Protein AF-A0A1H9VPI5-F1 (afdb_monomer_lite)

Foldseek 3Di:
DVVVVVVVVVVVVVLVVVLLVLLVCLLVVNDALLPPPPVSSVVSLVNNCVVPVDPVVSCVSNDNDDD

Secondary structure (DSSP, 8-state):
-HHHHHHHHHHHHHHHHHHHHHHHHHHTTSS-GGGS-HHHHHHHHHHHHHHH--HHHHHHHT-----

Organism: NCBI:txid315405

Sequence (67 aa):
MKLLHKIKDEIERGTDMMIKLYAINIISGNYQYAKVPKCLKSKVKAQIALMVEDDELLAELTKETAE

Structure (mmCIF, N/CA/C/O backbone):
data_AF-A0A1H9VPI5-F1
#
_entry.id   AF-A0A1H9VPI5-F1
#
loop_
_atom_site.group_PDB
_atom_site.id
_atom_site.type_symbol
_atom_site.label_atom_id
_atom_site.label_alt_id
_atom_site.label_comp_id
_atom_site.label_asym_id
_atom_site.label_entity_id
_atom_site.label_seq_id
_atom_site.pdbx_PDB_ins_code
_atom_site.Cartn_x
_atom_site.Cartn_y
_atom_site.Cartn_z
_atom_site.occupancy
_atom_si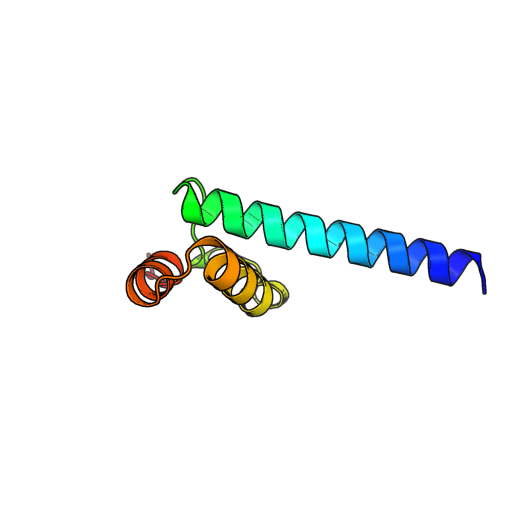te.B_iso_or_equiv
_atom_site.auth_seq_id
_atom_site.auth_comp_id
_atom_site.auth_asym_id
_atom_site.auth_atom_id
_atom_site.pdbx_PDB_model_num
ATOM 1 N N . MET A 1 1 ? 19.892 4.222 -25.689 1.00 73.31 1 MET A N 1
ATOM 2 C CA . MET A 1 1 ? 18.528 4.442 -25.144 1.00 73.31 1 MET A CA 1
ATOM 3 C C . MET A 1 1 ? 17.776 3.160 -24.778 1.00 73.31 1 MET A C 1
ATOM 5 O O . MET A 1 1 ? 17.177 3.148 -23.714 1.00 73.31 1 MET A O 1
ATOM 9 N N . LYS A 1 2 ? 17.801 2.082 -25.581 1.00 88.56 2 LYS A N 1
ATOM 10 C CA . LYS A 1 2 ? 17.038 0.840 -25.306 1.00 88.56 2 LYS A CA 1
ATOM 11 C C . LYS A 1 2 ? 17.336 0.192 -23.940 1.00 88.56 2 LYS A C 1
ATOM 13 O O . LYS A 1 2 ? 16.418 -0.242 -23.259 1.00 88.56 2 LYS A O 1
ATOM 18 N N . LEU A 1 3 ? 18.603 0.190 -23.517 1.00 91.06 3 LEU A N 1
ATOM 19 C CA . LEU A 1 3 ? 19.012 -0.349 -22.214 1.00 91.06 3 LEU A CA 1
ATOM 20 C C . LEU A 1 3 ? 18.438 0.451 -21.030 1.00 91.06 3 LEU A C 1
ATOM 22 O O . LEU A 1 3 ? 17.965 -0.144 -20.074 1.00 91.06 3 LEU A O 1
ATOM 26 N N . LEU A 1 4 ? 18.428 1.786 -21.119 1.00 92.25 4 LEU A N 1
ATOM 27 C CA . LEU A 1 4 ? 17.885 2.654 -20.065 1.00 92.25 4 LEU A CA 1
ATOM 28 C C . LEU A 1 4 ? 16.380 2.443 -19.869 1.00 92.25 4 LEU A C 1
ATOM 30 O O . LEU A 1 4 ? 15.921 2.407 -18.734 1.00 92.25 4 LEU A O 1
ATOM 34 N N . HIS A 1 5 ? 15.630 2.257 -20.961 1.00 94.62 5 HIS A N 1
ATOM 35 C CA . HIS A 1 5 ? 14.201 1.942 -20.887 1.00 94.62 5 HIS A CA 1
ATOM 36 C C . HIS A 1 5 ? 13.976 0.591 -20.210 1.00 94.62 5 HIS A C 1
ATOM 38 O O . HIS A 1 5 ? 13.213 0.515 -19.261 1.00 94.62 5 HIS A O 1
ATOM 44 N N . LYS A 1 6 ? 14.730 -0.442 -20.604 1.00 95.25 6 LYS A N 1
ATOM 45 C CA . LYS A 1 6 ? 14.628 -1.764 -19.976 1.00 95.25 6 LYS A C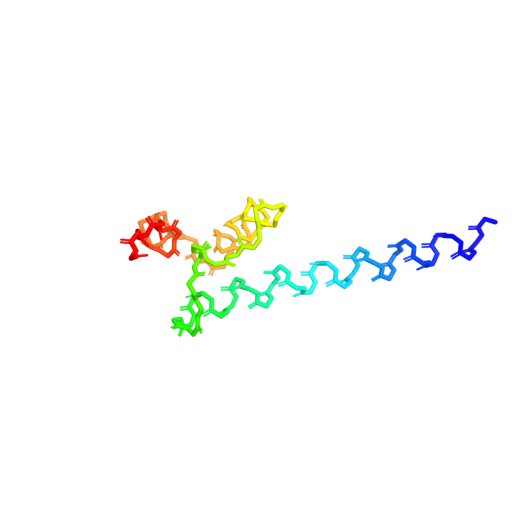A 1
ATOM 46 C C . LYS A 1 6 ? 14.887 -1.716 -18.463 1.00 95.25 6 LYS A C 1
ATOM 48 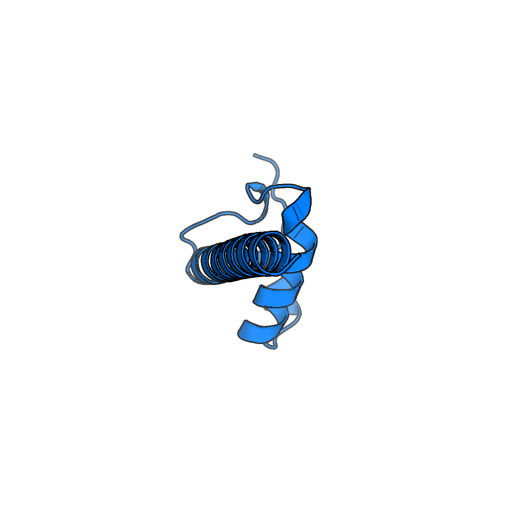O O . LYS A 1 6 ? 14.132 -2.303 -17.699 1.00 95.25 6 LYS A O 1
ATOM 53 N N . ILE A 1 7 ? 15.929 -0.999 -18.036 1.00 96.00 7 ILE A N 1
ATOM 54 C CA . ILE A 1 7 ? 16.255 -0.835 -16.610 1.00 96.00 7 ILE A CA 1
ATOM 55 C C . ILE A 1 7 ? 15.127 -0.099 -15.879 1.00 96.00 7 ILE A C 1
ATOM 57 O O . ILE A 1 7 ? 14.730 -0.506 -14.791 1.00 96.00 7 ILE A O 1
ATOM 61 N N . LYS A 1 8 ? 14.590 0.969 -16.480 1.00 95.69 8 LYS A N 1
ATOM 62 C CA . LYS A 1 8 ? 13.450 1.702 -15.926 1.00 95.69 8 LYS A CA 1
ATOM 63 C C . LYS A 1 8 ? 12.236 0.784 -15.746 1.00 95.69 8 LYS A C 1
ATOM 65 O O . LYS A 1 8 ? 11.679 0.749 -14.654 1.00 95.69 8 LYS A O 1
ATOM 70 N N . ASP A 1 9 ? 11.883 0.010 -16.769 1.00 96.44 9 ASP A N 1
ATOM 71 C CA . ASP A 1 9 ? 10.734 -0.899 -16.740 1.00 96.44 9 ASP A CA 1
ATOM 72 C C . ASP A 1 9 ? 10.892 -1.978 -15.653 1.00 96.44 9 ASP A C 1
ATOM 74 O O . ASP A 1 9 ? 9.936 -2.322 -14.958 1.00 96.44 9 ASP A O 1
ATOM 78 N N . GLU A 1 10 ? 12.105 -2.506 -15.465 1.00 96.38 10 GLU A N 1
ATOM 79 C CA . GLU A 1 10 ? 12.407 -3.474 -14.403 1.00 96.38 10 GLU A CA 1
ATOM 80 C C . GLU A 1 10 ? 12.257 -2.858 -13.003 1.00 96.38 10 GLU A C 1
ATOM 82 O O . GLU A 1 10 ? 11.651 -3.476 -12.123 1.00 96.38 10 GLU A O 1
ATOM 87 N N . ILE A 1 11 ? 12.737 -1.625 -12.802 1.00 95.88 11 ILE A N 1
ATOM 88 C CA . ILE A 1 11 ? 12.588 -0.892 -11.533 1.00 95.88 11 ILE A CA 1
ATOM 89 C C . ILE A 1 11 ? 11.113 -0.598 -11.241 1.00 95.88 11 ILE A C 1
ATOM 91 O O . ILE A 1 11 ? 10.653 -0.799 -10.112 1.00 95.88 11 ILE A O 1
ATOM 95 N N . GLU A 1 12 ? 10.358 -0.140 -12.241 1.00 95.75 12 GLU A N 1
ATOM 96 C CA . GLU A 1 12 ? 8.928 0.150 -12.100 1.00 95.75 12 GLU A CA 1
ATOM 97 C C . GLU A 1 12 ? 8.142 -1.116 -11.752 1.00 95.75 12 GLU A C 1
ATOM 99 O O . GLU A 1 12 ? 7.361 -1.106 -10.798 1.00 95.75 12 GLU A O 1
ATOM 104 N N . ARG A 1 13 ? 8.422 -2.236 -12.430 1.00 96.06 13 ARG A N 1
ATOM 105 C CA . ARG A 1 13 ? 7.816 -3.538 -12.116 1.00 96.06 13 ARG A CA 1
ATOM 106 C C . ARG A 1 13 ? 8.164 -4.036 -10.717 1.00 96.06 13 ARG A C 1
ATOM 108 O O . ARG A 1 13 ? 7.285 -4.542 -10.022 1.00 96.06 13 ARG A O 1
ATOM 115 N N . GLY A 1 14 ? 9.424 -3.915 -10.301 1.00 96.50 14 GLY A N 1
ATOM 116 C CA . GLY A 1 14 ? 9.846 -4.307 -8.954 1.00 96.50 14 GLY A CA 1
ATOM 117 C C . GLY A 1 14 ? 9.151 -3.470 -7.880 1.00 96.50 14 GLY A C 1
ATOM 118 O O . GLY A 1 14 ? 8.662 -4.004 -6.886 1.00 96.50 14 GLY A O 1
ATOM 119 N N . THR A 1 15 ? 9.029 -2.165 -8.121 1.00 95.69 15 THR A N 1
ATOM 120 C CA . THR A 1 15 ? 8.331 -1.242 -7.217 1.00 95.69 15 THR A CA 1
ATOM 121 C C . THR A 1 15 ? 6.840 -1.569 -7.121 1.00 95.69 15 THR A C 1
ATOM 123 O O . THR A 1 15 ? 6.295 -1.615 -6.018 1.00 95.69 15 THR A O 1
ATOM 126 N N . ASP A 1 16 ? 6.185 -1.839 -8.252 1.00 96.50 16 ASP A N 1
ATOM 127 C CA . ASP A 1 16 ? 4.775 -2.244 -8.309 1.00 96.50 16 ASP A CA 1
ATOM 128 C C . ASP A 1 16 ? 4.522 -3.557 -7.547 1.00 96.50 16 ASP A C 1
ATOM 130 O O . ASP A 1 16 ? 3.595 -3.651 -6.739 1.00 96.50 16 ASP A O 1
ATOM 134 N N . MET A 1 17 ? 5.403 -4.547 -7.719 1.00 97.69 17 MET A N 1
ATOM 135 C CA . MET A 1 17 ? 5.323 -5.815 -6.993 1.00 97.69 17 MET A CA 1
ATOM 136 C C . MET A 1 17 ? 5.451 -5.616 -5.479 1.00 97.69 17 MET A C 1
ATOM 138 O O . MET A 1 17 ? 4.670 -6.186 -4.717 1.00 97.69 17 MET A O 1
ATOM 142 N N . MET A 1 18 ? 6.382 -4.769 -5.035 1.00 96.81 18 MET A N 1
ATOM 143 C CA . MET A 1 18 ? 6.547 -4.456 -3.612 1.00 96.81 18 MET A CA 1
ATOM 144 C C . MET A 1 18 ? 5.304 -3.793 -3.014 1.00 96.81 18 MET A C 1
ATOM 146 O O . MET A 1 18 ? 4.897 -4.148 -1.909 1.00 96.81 18 MET A O 1
ATOM 150 N N . ILE A 1 19 ? 4.669 -2.867 -3.738 1.00 97.81 19 ILE A N 1
ATOM 151 C CA . ILE A 1 19 ? 3.430 -2.209 -3.295 1.00 97.81 19 ILE A CA 1
ATOM 152 C C . ILE A 1 19 ? 2.315 -3.242 -3.083 1.00 97.81 19 ILE A C 1
ATOM 154 O O . ILE A 1 19 ? 1.653 -3.226 -2.043 1.00 97.81 19 ILE A O 1
ATOM 158 N N . LYS A 1 20 ? 2.145 -4.173 -4.029 1.00 97.25 20 LYS A N 1
ATOM 159 C CA . LYS A 1 20 ? 1.147 -5.253 -3.942 1.00 97.25 20 LYS A CA 1
ATOM 160 C C . LYS A 1 20 ? 1.429 -6.211 -2.787 1.00 97.25 20 LYS A C 1
ATOM 162 O O . LYS A 1 20 ? 0.504 -6.570 -2.064 1.00 97.25 20 LYS A O 1
ATOM 167 N N . LEU A 1 21 ? 2.693 -6.578 -2.565 1.00 97.81 21 LEU A N 1
ATOM 168 C CA . LEU A 1 21 ? 3.087 -7.422 -1.433 1.00 97.81 21 LEU A CA 1
ATOM 169 C C . LEU A 1 21 ? 2.801 -6.746 -0.089 1.00 97.81 21 LEU A C 1
ATOM 171 O O . LEU A 1 21 ? 2.301 -7.407 0.819 1.00 97.81 21 LEU A O 1
ATO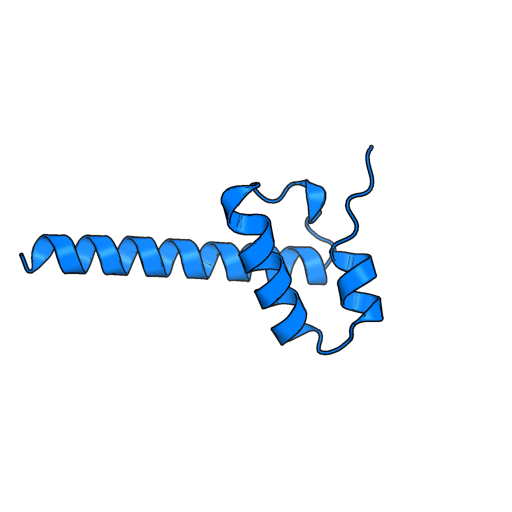M 175 N N . TYR A 1 22 ? 3.069 -5.444 0.047 1.00 97.81 22 TYR A N 1
ATOM 176 C CA . TYR A 1 22 ? 2.686 -4.706 1.253 1.00 97.81 22 TYR A CA 1
ATOM 177 C C . TYR A 1 22 ? 1.173 -4.724 1.467 1.00 97.81 22 TYR A C 1
ATOM 179 O O . TYR A 1 22 ? 0.731 -5.057 2.562 1.00 97.81 22 TYR A O 1
ATOM 187 N N . ALA A 1 23 ? 0.389 -4.417 0.430 1.00 97.25 23 ALA A N 1
ATOM 188 C CA . ALA A 1 23 ? -1.069 -4.402 0.520 1.00 97.25 23 ALA A CA 1
ATOM 189 C C . ALA A 1 23 ? -1.632 -5.762 0.972 1.00 97.25 23 ALA A C 1
ATOM 191 O O . ALA A 1 23 ? -2.376 -5.817 1.949 1.00 97.25 23 ALA A O 1
ATOM 192 N N . ILE A 1 24 ? -1.200 -6.861 0.339 1.00 97.50 24 ILE A N 1
ATOM 193 C CA . ILE A 1 24 ? -1.617 -8.228 0.699 1.00 97.50 24 ILE A CA 1
ATOM 194 C C . ILE A 1 24 ? -1.261 -8.557 2.150 1.00 97.50 24 ILE A C 1
ATOM 196 O O . ILE A 1 24 ? -2.099 -9.081 2.884 1.00 97.50 24 ILE A O 1
ATOM 200 N N . ASN A 1 25 ? -0.032 -8.258 2.580 1.00 97.56 25 ASN A N 1
ATOM 201 C CA . ASN A 1 25 ? 0.400 -8.580 3.940 1.00 97.56 25 ASN A CA 1
ATOM 202 C C . ASN A 1 25 ? -0.327 -7.748 5.002 1.00 97.56 25 ASN A C 1
ATOM 204 O O . ASN A 1 25 ? -0.559 -8.257 6.094 1.00 97.56 25 ASN A O 1
ATOM 208 N N . ILE A 1 26 ? -0.710 -6.508 4.687 1.00 96.56 26 ILE A N 1
ATOM 209 C CA . ILE A 1 26 ? -1.511 -5.666 5.583 1.00 96.56 26 ILE A CA 1
ATOM 210 C C . ILE A 1 26 ? -2.933 -6.211 5.704 1.00 96.56 26 ILE A C 1
ATOM 212 O O . ILE A 1 26 ? -3.397 -6.423 6.818 1.00 96.56 26 ILE A O 1
ATOM 216 N N . ILE A 1 27 ? -3.588 -6.521 4.580 1.00 95.00 27 ILE A N 1
ATOM 217 C CA . ILE A 1 27 ? -4.933 -7.125 4.568 1.00 95.00 27 ILE A CA 1
ATOM 218 C C . ILE A 1 27 ? -4.939 -8.465 5.319 1.00 95.00 27 ILE A C 1
ATOM 220 O O . ILE A 1 27 ? -5.881 -8.771 6.040 1.00 95.00 27 ILE A O 1
ATOM 224 N N . SER A 1 28 ? -3.863 -9.247 5.197 1.00 95.06 28 SER A N 1
ATOM 225 C CA . SER A 1 28 ? -3.721 -10.539 5.883 1.00 95.06 28 SER A CA 1
ATOM 226 C C . SER A 1 28 ? -3.364 -10.420 7.373 1.00 95.06 28 SER A C 1
ATOM 228 O O . SER A 1 28 ? -3.214 -11.444 8.032 1.00 95.06 28 SER A O 1
ATOM 230 N N . GLY A 1 29 ? -3.150 -9.209 7.903 1.00 93.88 29 GLY A N 1
ATOM 231 C CA . GLY A 1 29 ? -2.723 -8.990 9.292 1.00 93.88 29 GLY A CA 1
ATOM 232 C C . GLY A 1 29 ? -1.260 -9.353 9.592 1.00 93.88 29 GLY A C 1
ATOM 233 O O . GLY A 1 29 ? -0.842 -9.325 10.746 1.00 93.88 29 GLY A O 1
ATOM 234 N N . ASN A 1 30 ? -0.454 -9.661 8.571 1.00 95.88 30 ASN A N 1
ATOM 235 C CA . ASN A 1 30 ? 0.953 -10.063 8.709 1.00 95.88 30 ASN A CA 1
ATOM 236 C C . ASN A 1 30 ? 1.926 -8.873 8.725 1.00 95.88 30 ASN A C 1
ATOM 238 O O . ASN A 1 30 ? 3.122 -9.042 8.970 1.00 95.88 30 ASN A O 1
ATOM 242 N N . TYR A 1 31 ? 1.445 -7.665 8.422 1.00 95.50 31 TYR A N 1
ATOM 243 C CA . TYR A 1 31 ? 2.259 -6.456 8.398 1.00 95.50 31 TYR A CA 1
ATOM 244 C C . TYR A 1 31 ? 1.450 -5.221 8.793 1.00 95.50 31 TYR A C 1
ATOM 246 O O . TYR A 1 31 ? 0.263 -5.121 8.507 1.00 95.50 31 TYR A O 1
ATOM 254 N N . GLN A 1 32 ? 2.105 -4.249 9.427 1.00 94.56 32 GLN A N 1
ATOM 255 C CA . GLN A 1 32 ? 1.462 -3.013 9.877 1.00 94.56 32 GLN A CA 1
ATOM 256 C C . GLN A 1 32 ? 1.660 -1.899 8.846 1.00 94.56 32 GLN A C 1
ATOM 258 O O . GLN A 1 32 ? 2.795 -1.608 8.458 1.00 94.56 32 GLN A O 1
ATOM 263 N N . TYR A 1 33 ? 0.583 -1.207 8.459 1.00 95.62 33 TYR A N 1
ATOM 264 C CA . TYR A 1 33 ? 0.655 -0.073 7.527 1.00 95.62 33 TYR A CA 1
ATOM 265 C C . TYR A 1 33 ? 1.585 1.049 8.027 1.00 95.62 33 TYR A C 1
ATOM 267 O O . TYR A 1 33 ? 2.313 1.656 7.240 1.00 95.62 33 TYR A O 1
ATOM 275 N N . ALA A 1 34 ? 1.662 1.260 9.346 1.00 94.12 34 ALA A N 1
ATOM 276 C CA . ALA A 1 34 ? 2.568 2.229 9.965 1.00 94.12 34 ALA A CA 1
ATOM 277 C C . ALA A 1 34 ? 4.049 2.018 9.584 1.00 94.12 34 ALA A C 1
ATOM 279 O O . ALA A 1 34 ? 4.789 2.996 9.449 1.00 94.12 34 ALA A O 1
ATOM 280 N N . LYS A 1 35 ? 4.459 0.761 9.350 1.00 94.44 35 LYS A N 1
ATOM 281 C CA . LYS A 1 35 ? 5.836 0.362 9.009 1.00 94.44 35 LYS A CA 1
ATOM 282 C C . LYS A 1 35 ? 6.157 0.476 7.515 1.00 94.44 35 LYS A C 1
ATOM 284 O O . LYS A 1 35 ? 7.312 0.312 7.124 1.00 94.44 35 LYS A O 1
ATOM 289 N N . VAL A 1 36 ? 5.169 0.776 6.671 1.00 95.44 36 VAL A N 1
ATOM 290 C CA . VAL A 1 36 ? 5.387 0.987 5.235 1.00 95.44 36 VAL A CA 1
ATOM 291 C C . VAL A 1 36 ? 6.267 2.229 5.022 1.00 95.44 36 V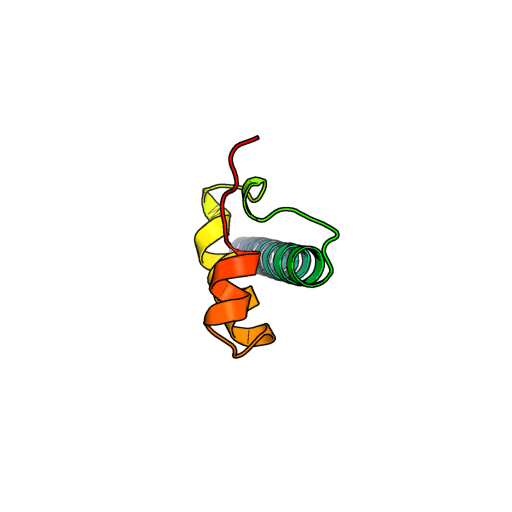AL A C 1
ATOM 293 O O . VAL A 1 36 ? 6.004 3.277 5.621 1.00 95.44 36 VAL A O 1
ATOM 296 N N . PRO A 1 37 ? 7.286 2.172 4.140 1.00 95.06 37 PRO A N 1
ATOM 297 C CA . PRO A 1 37 ? 8.112 3.330 3.818 1.00 95.06 37 PRO A CA 1
ATOM 298 C C . PRO A 1 37 ? 7.279 4.537 3.377 1.00 95.06 37 PRO A C 1
ATOM 300 O O . PRO A 1 37 ? 6.378 4.417 2.545 1.00 95.06 37 PRO A O 1
ATOM 303 N N . LYS A 1 38 ? 7.619 5.730 3.881 1.00 93.88 38 LYS A N 1
ATOM 304 C CA . LYS A 1 38 ? 6.854 6.970 3.646 1.00 93.88 38 LYS A CA 1
ATOM 305 C C . LYS A 1 38 ? 6.592 7.255 2.161 1.00 93.88 38 LYS A C 1
ATOM 307 O O . LYS A 1 38 ? 5.513 7.717 1.811 1.00 93.88 38 LYS A O 1
ATOM 312 N N . CYS A 1 39 ? 7.553 6.953 1.289 1.00 93.69 39 CYS A N 1
ATOM 313 C CA . CYS A 1 39 ? 7.434 7.143 -0.159 1.00 93.69 39 CYS A CA 1
ATOM 314 C C . CYS A 1 39 ? 6.463 6.166 -0.851 1.00 9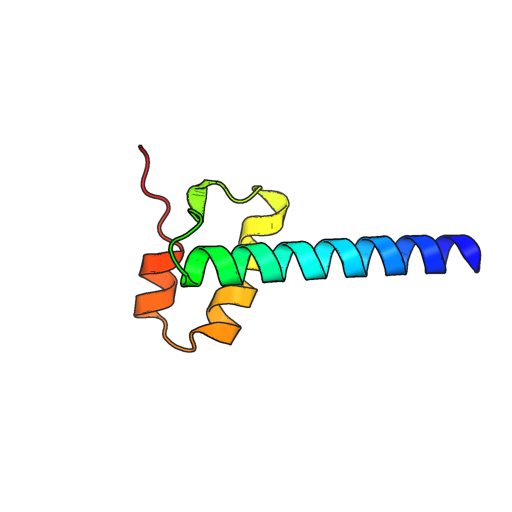3.69 39 CYS A C 1
ATOM 316 O O . CYS A 1 39 ? 6.013 6.451 -1.960 1.00 93.69 39 CYS A O 1
ATOM 318 N N . LEU A 1 40 ? 6.136 5.034 -0.219 1.00 95.06 40 LEU A N 1
ATOM 319 C CA . LEU A 1 40 ? 5.244 4.004 -0.759 1.00 95.06 40 LEU A CA 1
ATOM 320 C C . LEU A 1 40 ? 3.858 4.006 -0.106 1.00 95.06 40 LEU A C 1
ATOM 322 O O . LEU A 1 40 ? 2.926 3.489 -0.715 1.00 95.06 40 LEU A O 1
ATOM 326 N N . LYS A 1 41 ? 3.699 4.614 1.079 1.00 94.94 41 LYS A N 1
ATOM 327 C CA . LYS A 1 41 ? 2.443 4.633 1.854 1.00 94.94 41 LYS A CA 1
ATOM 328 C C . LYS A 1 41 ? 1.211 4.973 1.015 1.00 94.94 41 LYS A C 1
ATOM 330 O O . LYS A 1 41 ? 0.272 4.188 0.975 1.00 94.94 41 LYS A O 1
ATOM 335 N N . SER A 1 42 ? 1.233 6.089 0.283 1.00 95.94 42 SER A N 1
ATOM 336 C CA . SER A 1 42 ? 0.090 6.515 -0.540 1.00 95.94 42 SER A CA 1
ATOM 337 C C . SER A 1 42 ? -0.284 5.493 -1.617 1.00 95.94 42 SER A C 1
ATOM 339 O O . SER A 1 42 ? -1.465 5.232 -1.833 1.00 95.94 42 SER A O 1
ATOM 341 N N . LYS A 1 43 ? 0.714 4.870 -2.255 1.00 97.06 43 LYS A N 1
ATOM 342 C CA . LYS A 1 43 ? 0.497 3.844 -3.283 1.00 97.06 43 LYS A CA 1
ATOM 343 C C . LYS A 1 43 ? -0.008 2.534 -2.684 1.00 97.06 43 LYS A C 1
ATOM 345 O O . LYS A 1 43 ? -0.906 1.921 -3.245 1.00 97.06 43 LYS A O 1
ATOM 350 N N . VAL A 1 44 ? 0.526 2.132 -1.531 1.00 97.06 44 VAL A N 1
ATOM 351 C CA . VAL A 1 44 ? 0.054 0.951 -0.793 1.00 97.06 44 VAL A CA 1
ATOM 352 C C . VAL A 1 44 ? -1.387 1.149 -0.332 1.00 97.06 44 VAL A C 1
ATOM 354 O O . VAL A 1 44 ? -2.203 0.264 -0.546 1.00 97.06 44 VAL A O 1
ATOM 357 N N . LYS A 1 45 ? -1.738 2.322 0.211 1.00 96.38 45 LYS A N 1
ATOM 358 C CA . LYS A 1 45 ? -3.120 2.646 0.592 1.00 96.38 45 LYS A CA 1
ATOM 359 C C . LYS A 1 45 ? -4.078 2.574 -0.595 1.00 96.38 45 LYS A C 1
ATOM 361 O O . LYS A 1 45 ? -5.137 1.972 -0.471 1.00 96.38 45 LYS A O 1
ATOM 366 N N . ALA A 1 46 ? -3.694 3.138 -1.741 1.00 96.19 46 ALA A N 1
ATOM 367 C CA . ALA A 1 46 ? -4.491 3.036 -2.962 1.00 96.19 46 ALA A CA 1
ATOM 368 C C . ALA A 1 46 ? -4.673 1.575 -3.407 1.00 96.19 46 ALA A C 1
ATOM 370 O O . ALA A 1 46 ? -5.770 1.180 -3.783 1.00 96.19 46 ALA A O 1
ATOM 371 N N . GLN A 1 47 ? -3.625 0.754 -3.305 1.00 96.88 47 GLN A N 1
ATOM 372 C CA . GLN A 1 47 ? -3.712 -0.666 -3.638 1.00 96.88 47 GLN A CA 1
ATOM 373 C C . GLN A 1 47 ? -4.616 -1.442 -2.669 1.00 96.88 47 GLN A C 1
ATOM 375 O O . GLN A 1 47 ? -5.365 -2.299 -3.120 1.00 96.88 47 GLN A O 1
ATOM 380 N N . ILE A 1 48 ? -4.581 -1.142 -1.366 1.00 96.19 48 ILE A N 1
ATOM 381 C CA . ILE A 1 48 ? -5.489 -1.750 -0.378 1.00 96.19 48 ILE A CA 1
ATOM 382 C C . ILE A 1 48 ? -6.940 -1.365 -0.687 1.00 96.19 48 ILE A C 1
ATOM 384 O O . ILE A 1 48 ? -7.801 -2.237 -0.695 1.00 96.19 48 ILE A O 1
ATOM 388 N N . ALA A 1 49 ? -7.200 -0.095 -1.017 1.00 96.06 49 ALA A N 1
ATOM 389 C CA . ALA A 1 49 ? -8.537 0.376 -1.382 1.00 96.06 49 ALA A CA 1
ATOM 390 C C . ALA A 1 49 ? -9.123 -0.409 -2.570 1.00 96.06 49 ALA A C 1
ATOM 392 O O . ALA A 1 49 ? -10.278 -0.817 -2.525 1.00 96.06 49 ALA A O 1
ATOM 393 N N . LEU A 1 50 ? -8.302 -0.695 -3.588 1.00 95.44 50 LEU A N 1
ATOM 394 C CA . LEU A 1 50 ? -8.695 -1.511 -4.745 1.00 95.44 50 LEU A CA 1
ATOM 395 C C . LEU A 1 50 ? -8.970 -2.986 -4.410 1.00 95.44 50 LEU A C 1
ATOM 397 O O . LEU A 1 50 ? -9.596 -3.670 -5.208 1.00 95.44 50 LEU A O 1
ATOM 401 N N . MET A 1 51 ? -8.439 -3.505 -3.301 1.00 93.56 51 MET A N 1
ATOM 402 C CA . MET A 1 51 ? -8.577 -4.919 -2.926 1.00 93.56 51 MET A CA 1
ATOM 403 C C . MET A 1 51 ? -9.708 -5.164 -1.929 1.00 93.56 51 MET A C 1
ATOM 405 O O . MET A 1 51 ? -10.226 -6.274 -1.869 1.00 93.56 51 MET A O 1
ATOM 409 N N . VAL A 1 52 ? -10.026 -4.160 -1.116 1.00 90.44 52 VAL A N 1
ATOM 410 C CA . VAL A 1 52 ? -10.968 -4.272 -0.002 1.00 90.44 52 VAL A CA 1
ATOM 411 C C . VAL A 1 52 ? -12.357 -3.756 -0.379 1.00 90.44 52 VAL A C 1
ATOM 413 O O . VAL A 1 52 ? -13.334 -4.284 0.134 1.00 90.44 52 VAL A O 1
ATOM 416 N N . GLU A 1 53 ? -12.448 -2.764 -1.276 1.00 87.19 53 GLU A N 1
ATOM 417 C CA . GLU A 1 53 ? -13.713 -2.155 -1.740 1.00 87.19 53 GLU A CA 1
ATOM 418 C C . GLU A 1 53 ? -14.660 -1.680 -0.605 1.00 87.19 53 GLU A C 1
ATOM 420 O O . GLU A 1 53 ? -15.841 -1.440 -0.837 1.00 87.19 53 GLU A O 1
ATOM 425 N N . ASP A 1 54 ? -14.133 -1.498 0.613 1.00 92.69 54 ASP A N 1
ATOM 426 C CA . ASP A 1 54 ? -14.839 -1.071 1.827 1.00 92.69 54 ASP A CA 1
ATOM 427 C C . ASP A 1 54 ? -14.022 0.024 2.538 1.00 92.69 54 ASP A C 1
ATOM 429 O O . ASP A 1 54 ? -12.856 -0.174 2.904 1.00 92.69 54 ASP A O 1
ATOM 433 N N . ASP A 1 55 ? -14.632 1.200 2.708 1.00 90.88 55 ASP A N 1
ATOM 434 C CA . ASP A 1 55 ? -13.986 2.391 3.266 1.00 90.88 55 ASP A CA 1
ATOM 435 C C . ASP A 1 55 ? -13.731 2.295 4.781 1.00 90.88 55 ASP A C 1
ATOM 437 O O . ASP A 1 55 ? -12.734 2.846 5.267 1.00 90.88 55 ASP A O 1
ATOM 441 N N . GLU A 1 56 ? -14.586 1.595 5.534 1.00 92.44 56 GLU A N 1
ATOM 442 C CA . GLU A 1 56 ? -14.408 1.405 6.979 1.00 92.44 56 GLU A CA 1
ATOM 443 C C . GLU A 1 56 ? -13.227 0.471 7.240 1.00 92.44 56 GLU A C 1
ATOM 445 O O . GLU A 1 56 ? -12.316 0.803 8.010 1.00 92.44 56 GLU A O 1
ATOM 450 N N . LEU A 1 57 ? -13.176 -0.646 6.513 1.00 92.31 57 LEU A N 1
ATOM 451 C CA . LEU A 1 57 ? -12.071 -1.595 6.609 1.00 92.31 57 LEU A CA 1
ATOM 452 C C . LEU A 1 57 ? -10.755 -0.985 6.096 1.00 92.31 57 LEU A C 1
ATOM 454 O O . LEU A 1 57 ? -9.693 -1.196 6.688 1.00 92.31 57 LEU A O 1
ATOM 458 N N . LEU A 1 58 ? -10.794 -0.158 5.044 1.00 94.81 58 LEU A N 1
ATOM 459 C CA . LEU A 1 58 ? -9.621 0.597 4.593 1.00 94.81 58 LEU A CA 1
ATOM 460 C C . LEU A 1 58 ? -9.094 1.539 5.686 1.00 94.81 58 LEU A C 1
ATOM 462 O O . LEU A 1 58 ? -7.874 1.656 5.865 1.00 94.81 58 LEU A O 1
ATOM 466 N N . ALA A 1 59 ? -9.981 2.232 6.404 1.00 93.81 59 ALA A N 1
ATOM 467 C CA . ALA A 1 59 ? -9.595 3.124 7.493 1.00 93.81 59 ALA A CA 1
ATOM 468 C C . ALA A 1 59 ? -8.957 2.355 8.658 1.00 93.81 59 ALA A C 1
ATOM 470 O O . ALA A 1 59 ? -7.946 2.809 9.200 1.00 93.81 59 ALA A O 1
ATOM 471 N N . GLU A 1 60 ? -9.490 1.180 8.995 1.00 93.50 60 GLU A N 1
ATOM 472 C CA . GLU A 1 60 ? -8.929 0.301 10.023 1.00 93.50 60 GLU A CA 1
ATOM 473 C C . GLU A 1 60 ? -7.529 -0.200 9.639 1.00 93.50 60 GLU A C 1
ATOM 475 O O . GLU A 1 60 ? -6.566 0.003 10.382 1.00 93.50 60 GLU A O 1
ATOM 480 N N . LEU A 1 61 ? -7.383 -0.764 8.437 1.00 93.06 61 LEU A N 1
ATOM 481 C CA . LEU A 1 61 ? -6.120 -1.328 7.947 1.00 93.06 61 LEU A CA 1
ATOM 482 C C . LEU A 1 61 ? -5.020 -0.276 7.749 1.00 93.06 61 LEU A C 1
ATOM 484 O O . LEU A 1 61 ? -3.830 -0.592 7.821 1.00 93.06 61 LEU A O 1
ATOM 488 N N . THR A 1 62 ? -5.400 0.976 7.479 1.00 92.44 62 THR A N 1
ATOM 489 C CA . THR A 1 62 ? -4.454 2.085 7.249 1.00 92.44 62 THR A CA 1
ATOM 490 C C . THR A 1 62 ? -4.265 2.982 8.465 1.00 92.44 62 THR A C 1
ATOM 492 O O . THR A 1 62 ? -3.590 4.013 8.375 1.00 92.44 62 THR A O 1
ATOM 495 N N . LYS A 1 63 ? -4.815 2.588 9.616 1.00 91.06 63 LYS A N 1
ATOM 496 C CA . LYS A 1 63 ? -4.623 3.299 10.874 1.00 91.06 63 LYS A CA 1
ATOM 497 C C . LYS A 1 63 ? -3.158 3.225 11.295 1.00 91.06 63 LYS A C 1
ATOM 499 O O . LYS A 1 63 ? -2.555 2.159 11.395 1.00 91.06 63 LYS A O 1
ATOM 504 N N . GLU A 1 64 ? -2.572 4.386 11.556 1.00 78.81 64 GLU A N 1
ATOM 505 C CA . GLU A 1 64 ? -1.225 4.487 12.109 1.00 78.81 64 GLU A CA 1
ATOM 506 C C . GLU A 1 64 ? -1.339 4.505 13.634 1.00 78.81 64 GLU A C 1
ATOM 508 O O . GLU A 1 64 ? -1.366 5.564 14.257 1.00 78.81 64 GLU A O 1
ATOM 513 N N . THR A 1 65 ? -1.496 3.334 14.250 1.00 63.50 65 THR A N 1
ATOM 514 C CA . THR A 1 65 ? -1.393 3.227 15.707 1.00 63.50 65 THR A CA 1
ATOM 515 C C . THR A 1 65 ? 0.071 3.423 16.092 1.00 63.50 65 THR A C 1
ATOM 517 O O . THR A 1 65 ? 0.933 2.641 15.693 1.00 63.50 65 THR A O 1
ATOM 520 N N . ALA A 1 66 ? 0.342 4.512 16.813 1.00 44.44 66 ALA A N 1
ATOM 521 C CA . ALA A 1 66 ? 1.595 4.719 17.517 1.00 44.44 66 ALA A CA 1
ATOM 522 C C . ALA A 1 66 ? 1.684 3.680 18.644 1.00 44.44 66 ALA A C 1
ATOM 524 O O . ALA A 1 66 ? 0.910 3.746 19.597 1.00 44.44 66 ALA A O 1
ATOM 525 N N . GLU A 1 67 ? 2.590 2.720 18.503 1.00 42.19 67 GLU A N 1
ATOM 526 C CA . GLU A 1 67 ? 3.258 2.092 19.645 1.00 42.19 67 GLU A CA 1
ATOM 527 C C . GLU A 1 67 ? 4.665 2.679 19.746 1.00 42.19 67 GLU A C 1
ATOM 529 O O . GLU A 1 67 ? 5.328 2.794 18.684 1.00 42.19 67 GLU A O 1
#

InterPro domains:
  IPR056265 CD1375-like domain [PF23792] (17-64)

pLDDT: mean 92.34, std 10.15, range [42.19, 97.81]

Radius of gyration: 14.04 Å; chains: 1; bounding box: 34×18×45 Å